Protein AF-A0A3D5GH79-F1 (afdb_monomer_lite)

Sequence (72 aa):
KGGVGKTTTTINLGASIAEQEKRVLIVDLDPQANATTGLGLSTQELQGSVYEVVLQRAAVSEVLRKTDVVNL

Secondary structure (DSSP, 8-state):
---SSHHHHHHHHHHHHHTTT---------TT-HHHHHTT--GGG-S--HHHHHTTSS-HHHH----SSTT-

pLDDT: mean 94.2, std 6.21, range [55.34, 98.56]

Structure (mmCIF, N/CA/C/O backbone):
data_AF-A0A3D5GH79-F1
#
_entry.id   AF-A0A3D5GH79-F1
#
loop_
_atom_site.group_PDB
_atom_site.id
_atom_site.type_symbol
_atom_site.label_atom_id
_atom_site.label_alt_id
_atom_site.label_comp_id
_atom_site.label_asym_id
_atom_site.label_entity_id
_atom_site.label_seq_id
_atom_site.pdbx_PDB_ins_code
_atom_site.Cartn_x
_atom_site.Cartn_y
_atom_site.Cartn_z
_atom_site.occupancy
_atom_site.B_iso_or_equiv
_atom_site.auth_seq_id
_atom_site.auth_comp_id
_atom_site.auth_asym_id
_atom_site.auth_atom_id
_atom_site.pdbx_PDB_model_num
ATOM 1 N N . LYS A 1 1 ? 11.971 16.190 -7.509 1.00 55.34 1 LYS A N 1
ATOM 2 C CA . LYS A 1 1 ? 12.762 16.289 -6.255 1.00 55.34 1 LYS A CA 1
ATOM 3 C C . LYS A 1 1 ? 12.424 15.069 -5.396 1.00 55.34 1 LYS A C 1
ATOM 5 O O . LYS A 1 1 ? 11.255 14.894 -5.064 1.00 55.34 1 LYS A O 1
ATOM 10 N N . GLY A 1 2 ? 13.379 14.165 -5.164 1.00 79.31 2 GLY A N 1
ATOM 11 C CA . GLY A 1 2 ? 13.175 13.008 -4.279 1.00 79.31 2 GLY A CA 1
ATOM 12 C C . GLY A 1 2 ? 13.043 13.450 -2.816 1.00 79.31 2 GLY A C 1
ATOM 13 O O . GLY A 1 2 ? 13.476 14.548 -2.480 1.00 79.31 2 GLY A O 1
ATOM 14 N N . GLY A 1 3 ? 12.414 12.632 -1.968 1.00 82.94 3 GLY A N 1
ATOM 15 C CA . GLY A 1 3 ? 12.451 12.828 -0.510 1.00 82.94 3 GLY A CA 1
ATOM 16 C C . GLY A 1 3 ? 11.544 13.911 0.093 1.00 82.94 3 GLY A C 1
ATOM 17 O O . GLY A 1 3 ? 11.761 14.305 1.227 1.00 82.94 3 GLY A O 1
ATOM 18 N N . VAL A 1 4 ? 10.509 14.389 -0.605 1.00 93.62 4 VAL A N 1
ATOM 19 C CA . VAL A 1 4 ? 9.579 15.418 -0.071 1.00 93.62 4 VAL A CA 1
ATOM 20 C C . VAL A 1 4 ? 8.455 14.862 0.828 1.00 93.62 4 VAL A C 1
ATOM 22 O O . VAL A 1 4 ? 7.428 15.506 0.995 1.00 93.62 4 VAL A O 1
ATOM 25 N N . GLY A 1 5 ? 8.601 13.642 1.355 1.00 93.69 5 GLY A N 1
ATOM 26 C CA . GLY A 1 5 ? 7.651 13.053 2.313 1.00 93.69 5 GLY A CA 1
ATOM 27 C C . GLY A 1 5 ? 6.392 12.393 1.735 1.00 93.69 5 GLY A C 1
ATOM 28 O O . GLY A 1 5 ? 5.576 11.922 2.510 1.00 93.69 5 GLY A O 1
ATOM 29 N N . LYS A 1 6 ? 6.230 12.294 0.405 1.00 95.56 6 LYS A N 1
ATOM 30 C CA . LYS A 1 6 ? 5.015 11.732 -0.239 1.00 95.56 6 LYS A CA 1
ATOM 31 C C . LYS A 1 6 ? 4.573 10.390 0.357 1.00 95.56 6 LYS A C 1
ATOM 33 O O . LYS A 1 6 ? 3.457 10.281 0.842 1.00 95.56 6 LYS A O 1
ATOM 38 N N . THR A 1 7 ? 5.465 9.400 0.357 1.00 96.38 7 THR A N 1
ATOM 39 C CA . THR A 1 7 ? 5.177 8.055 0.871 1.00 96.38 7 THR A CA 1
ATOM 40 C C . THR A 1 7 ? 4.840 8.080 2.357 1.00 96.38 7 THR A C 1
ATOM 42 O O . THR A 1 7 ? 3.847 7.491 2.769 1.00 96.38 7 THR A O 1
ATOM 45 N N . THR A 1 8 ? 5.623 8.814 3.151 1.00 96.50 8 THR A N 1
ATOM 46 C CA . THR A 1 8 ? 5.389 8.972 4.589 1.00 96.50 8 THR A CA 1
ATOM 47 C C . THR A 1 8 ? 4.013 9.571 4.859 1.00 96.50 8 THR A C 1
ATOM 49 O O . THR A 1 8 ? 3.283 9.058 5.702 1.00 96.50 8 THR A O 1
ATOM 52 N N . THR A 1 9 ? 3.630 10.616 4.124 1.00 97.44 9 THR A N 1
ATOM 53 C CA . THR A 1 9 ? 2.310 11.236 4.247 1.00 97.44 9 THR A CA 1
ATOM 54 C C . THR A 1 9 ? 1.208 10.268 3.838 1.00 97.44 9 THR A C 1
ATOM 56 O O . THR A 1 9 ? 0.240 10.136 4.572 1.00 97.44 9 THR A O 1
ATOM 59 N N . THR A 1 10 ? 1.348 9.562 2.711 1.00 97.88 10 THR A N 1
ATOM 60 C CA . THR A 1 10 ? 0.337 8.607 2.233 1.00 97.88 10 THR A CA 1
ATOM 61 C C . THR A 1 10 ? 0.085 7.482 3.234 1.00 97.88 10 THR A C 1
ATOM 63 O O . THR A 1 10 ? -1.074 7.221 3.546 1.00 97.88 10 THR A O 1
ATOM 66 N N . ILE A 1 11 ? 1.141 6.854 3.765 1.00 97.62 11 ILE A N 1
ATOM 67 C CA . ILE A 1 11 ? 1.011 5.769 4.749 1.00 97.62 11 ILE A CA 1
ATOM 68 C C . ILE A 1 11 ? 0.322 6.277 6.016 1.00 97.62 11 ILE A C 1
ATOM 70 O O . ILE A 1 11 ? -0.696 5.724 6.421 1.00 97.62 11 ILE A O 1
ATOM 74 N N . ASN A 1 12 ? 0.849 7.345 6.624 1.00 97.75 12 ASN A N 1
ATOM 75 C CA . ASN A 1 12 ? 0.335 7.819 7.909 1.00 97.75 12 ASN A CA 1
ATOM 76 C C . ASN A 1 12 ? -1.082 8.383 7.784 1.00 97.75 12 ASN A C 1
ATOM 78 O O . ASN A 1 12 ? -1.923 8.099 8.626 1.00 97.75 12 ASN A O 1
ATOM 82 N N . LEU A 1 13 ? -1.381 9.123 6.712 1.00 98.44 13 LEU A N 1
ATOM 83 C CA . LEU A 1 13 ? -2.736 9.612 6.466 1.00 98.44 13 LEU A CA 1
ATOM 84 C C . LEU A 1 13 ? -3.715 8.452 6.257 1.00 98.44 13 LEU A C 1
ATOM 86 O O . LEU A 1 13 ? -4.813 8.481 6.804 1.00 98.44 13 LEU A O 1
ATOM 90 N N . GLY A 1 14 ? -3.319 7.429 5.493 1.00 98.31 14 GLY A N 1
ATOM 91 C CA . GLY A 1 14 ? -4.131 6.232 5.294 1.00 98.31 14 GLY A CA 1
ATOM 92 C C . GLY A 1 14 ? -4.417 5.507 6.608 1.00 98.31 14 GLY A C 1
ATOM 93 O O . GLY A 1 14 ? -5.576 5.224 6.900 1.00 98.31 14 GLY A O 1
ATOM 94 N N . ALA A 1 15 ? -3.390 5.291 7.433 1.00 97.94 15 ALA A N 1
ATOM 95 C CA . ALA A 1 15 ? -3.532 4.686 8.755 1.00 97.94 15 ALA A CA 1
ATOM 96 C C . ALA A 1 15 ? -4.453 5.508 9.674 1.00 97.94 15 ALA A C 1
ATOM 98 O O . ALA A 1 15 ? -5.394 4.959 10.237 1.00 97.94 15 ALA A O 1
ATOM 99 N N . SER A 1 16 ? -4.277 6.833 9.748 1.00 98.38 16 SER A N 1
ATOM 100 C CA . SER A 1 16 ? -5.141 7.702 10.563 1.00 98.38 16 SER A CA 1
ATOM 101 C C . SER A 1 16 ? -6.601 7.733 10.095 1.00 98.38 16 SER A C 1
ATOM 103 O O . SER A 1 16 ? -7.499 7.967 10.901 1.00 98.38 16 SER A O 1
ATOM 105 N N . ILE A 1 17 ? -6.870 7.518 8.802 1.00 98.56 17 ILE A N 1
ATOM 106 C CA . ILE A 1 17 ? -8.241 7.363 8.288 1.00 98.56 17 ILE A CA 1
ATOM 107 C C . ILE A 1 17 ? -8.789 5.969 8.644 1.00 98.56 17 ILE A C 1
ATOM 109 O O . ILE A 1 17 ? -9.957 5.852 9.017 1.00 98.56 17 ILE A O 1
ATOM 113 N N . ALA A 1 18 ? -7.958 4.927 8.574 1.00 98.31 18 ALA A N 1
ATOM 114 C CA . ALA A 1 18 ? -8.327 3.558 8.933 1.00 98.31 18 ALA A CA 1
ATOM 115 C C . ALA A 1 18 ? -8.682 3.406 10.426 1.00 98.31 18 ALA A C 1
A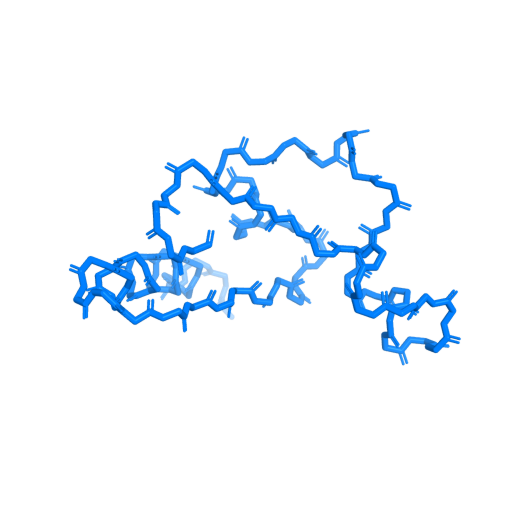TOM 117 O O . ALA A 1 18 ? -9.660 2.732 10.764 1.00 98.31 18 ALA A O 1
ATOM 118 N N . GLU A 1 19 ? -7.962 4.116 11.302 1.00 97.69 19 GLU A N 1
ATOM 119 C CA . GLU A 1 19 ? -8.245 4.237 12.742 1.00 97.69 19 GLU A CA 1
ATOM 120 C C . GLU A 1 19 ? -9.615 4.869 13.036 1.00 97.69 19 GLU A C 1
ATOM 122 O O . GLU A 1 19 ? -10.214 4.595 14.072 1.00 97.69 19 GLU A O 1
ATOM 127 N N . GLN A 1 20 ? -10.162 5.659 12.107 1.00 98.12 20 GLN A N 1
ATOM 128 C CA . GLN A 1 20 ? -11.522 6.214 12.185 1.00 98.12 20 GLN A CA 1
ATOM 129 C C . GLN A 1 20 ? -12.585 5.254 11.619 1.00 98.12 20 GLN A C 1
ATOM 131 O O . GLN A 1 20 ? -13.636 5.686 11.133 1.00 98.12 20 GLN A O 1
ATOM 136 N N . GLU A 1 21 ? -12.291 3.952 11.632 1.00 97.69 21 GLU A N 1
ATOM 137 C CA . GLU A 1 21 ? -13.147 2.861 11.151 1.00 97.69 21 GLU A CA 1
ATOM 138 C C . GLU A 1 21 ? -13.534 2.972 9.665 1.00 97.69 21 GLU A C 1
ATOM 140 O O . GLU A 1 21 ? -14.540 2.418 9.209 1.00 97.69 21 GLU A O 1
ATOM 145 N N . LYS A 1 22 ? -12.747 3.706 8.872 1.00 98.44 22 LYS A N 1
ATOM 146 C CA . LYS A 1 22 ? -12.955 3.811 7.425 1.00 98.44 22 LYS A CA 1
ATOM 147 C C . LYS A 1 22 ? -12.125 2.766 6.708 1.00 98.44 22 LYS A C 1
ATOM 149 O O . LYS A 1 22 ? -10.959 2.574 7.010 1.00 98.44 22 LYS A O 1
ATOM 154 N N . ARG A 1 23 ? -12.714 2.128 5.698 1.00 98.19 23 ARG A N 1
ATOM 155 C CA . ARG A 1 23 ? -11.967 1.243 4.801 1.00 98.19 23 ARG A CA 1
ATOM 156 C C . ARG A 1 23 ? -11.092 2.076 3.873 1.00 98.19 23 ARG A C 1
ATOM 158 O O . ARG A 1 23 ? -11.614 2.898 3.120 1.00 98.19 23 ARG A O 1
ATOM 165 N N . VAL A 1 24 ? -9.791 1.831 3.911 1.00 98.44 24 VAL A N 1
ATOM 166 C CA . VAL A 1 24 ? -8.781 2.521 3.110 1.00 98.44 24 VAL A CA 1
ATOM 167 C C . VAL A 1 24 ? -8.118 1.520 2.168 1.00 98.44 24 VAL A C 1
ATOM 169 O O . VAL A 1 24 ? -8.046 0.332 2.453 1.00 98.44 24 VAL A O 1
ATOM 172 N N . LEU A 1 25 ? -7.676 2.004 1.009 1.00 97.94 25 LEU A N 1
ATOM 173 C CA . LEU A 1 25 ? -6.816 1.268 0.091 1.00 97.94 25 LEU A CA 1
ATOM 174 C C . LEU A 1 25 ? -5.673 2.197 -0.311 1.00 97.94 25 LEU A C 1
ATOM 176 O O . LEU A 1 25 ? -5.918 3.260 -0.886 1.00 97.94 25 LEU A O 1
ATOM 180 N N . ILE A 1 26 ? -4.436 1.794 -0.030 1.00 97.88 26 ILE A N 1
ATOM 181 C CA . ILE A 1 26 ? -3.253 2.469 -0.568 1.00 97.88 26 ILE A CA 1
ATOM 182 C C . ILE A 1 26 ? -2.872 1.809 -1.890 1.00 97.88 26 ILE A C 1
ATOM 184 O O . ILE A 1 26 ? -2.758 0.591 -1.987 1.00 97.88 26 ILE A O 1
ATOM 188 N N . VAL A 1 27 ? -2.666 2.637 -2.914 1.00 97.06 27 VAL A N 1
ATOM 189 C CA . VAL A 1 27 ? -2.225 2.201 -4.240 1.00 97.06 27 VAL A CA 1
ATOM 190 C C . VAL A 1 27 ? -0.810 2.724 -4.474 1.00 97.06 27 VAL A C 1
ATOM 192 O O . VAL A 1 27 ? -0.607 3.930 -4.619 1.00 97.06 27 VAL A O 1
ATOM 195 N N . ASP A 1 28 ? 0.167 1.819 -4.491 1.00 95.88 28 ASP A N 1
ATOM 196 C CA . ASP A 1 28 ? 1.579 2.150 -4.696 1.00 95.88 28 ASP A CA 1
ATOM 197 C C . ASP A 1 28 ? 1.939 2.100 -6.185 1.00 95.88 28 ASP A C 1
ATOM 199 O O . ASP A 1 28 ? 2.113 1.030 -6.762 1.00 95.88 28 ASP A O 1
ATOM 203 N N . LEU A 1 29 ? 2.006 3.271 -6.819 1.00 94.56 29 LEU A N 1
ATOM 204 C CA . LEU A 1 29 ? 2.359 3.425 -8.237 1.00 94.56 29 LEU A CA 1
ATOM 205 C C . LEU A 1 29 ? 3.852 3.729 -8.450 1.00 94.56 29 LEU A C 1
ATOM 207 O O . LEU A 1 29 ? 4.255 4.046 -9.570 1.00 94.56 29 LEU A O 1
ATOM 211 N N . ASP A 1 30 ? 4.673 3.685 -7.398 1.00 92.12 30 ASP A N 1
ATOM 212 C CA . ASP A 1 30 ? 6.117 3.888 -7.503 1.00 92.12 30 ASP A CA 1
ATOM 213 C C . ASP A 1 30 ? 6.818 2.532 -7.719 1.00 92.12 30 ASP A C 1
ATOM 215 O O . ASP A 1 30 ? 6.683 1.646 -6.873 1.00 92.12 30 ASP A O 1
ATOM 219 N N . PRO A 1 31 ? 7.610 2.340 -8.795 1.00 89.44 31 PRO A N 1
ATOM 220 C CA . PRO A 1 31 ? 8.367 1.105 -9.017 1.00 89.44 31 PRO A CA 1
ATOM 221 C C . PRO A 1 31 ? 9.307 0.712 -7.868 1.00 89.44 31 PRO A C 1
ATOM 223 O O . PRO A 1 31 ? 9.716 -0.442 -7.788 1.00 89.44 31 PRO A O 1
ATOM 226 N N . GLN A 1 32 ? 9.680 1.654 -6.994 1.00 92.00 32 GLN A N 1
ATOM 227 C CA . GLN A 1 32 ? 10.487 1.368 -5.803 1.00 92.00 32 GLN A CA 1
ATOM 228 C C . GLN A 1 32 ? 9.686 0.737 -4.656 1.00 92.00 32 GLN A C 1
ATOM 230 O O . GLN A 1 32 ? 10.281 0.318 -3.667 1.00 92.00 32 GLN A O 1
ATOM 235 N N . ALA A 1 33 ? 8.355 0.671 -4.767 1.00 94.38 33 ALA A N 1
ATOM 236 C CA . ALA A 1 33 ? 7.467 0.030 -3.799 1.00 94.38 33 ALA A CA 1
ATOM 237 C C . ALA A 1 33 ? 7.649 0.542 -2.351 1.00 94.38 33 ALA A C 1
ATOM 239 O O . ALA A 1 33 ? 7.554 -0.212 -1.375 1.00 94.38 33 ALA A O 1
ATOM 240 N N . ASN A 1 34 ? 7.954 1.836 -2.195 1.00 95.62 34 ASN A N 1
ATOM 241 C CA . ASN A 1 34 ? 8.236 2.436 -0.889 1.00 95.62 34 ASN A CA 1
ATOM 242 C C . ASN A 1 34 ? 7.002 2.437 0.027 1.00 95.62 34 ASN A C 1
ATOM 244 O O . ASN A 1 34 ? 7.153 2.358 1.243 1.00 95.62 34 ASN A O 1
ATOM 248 N N . ALA A 1 35 ? 5.785 2.559 -0.523 1.00 96.56 35 ALA A N 1
ATOM 249 C CA . ALA A 1 35 ? 4.579 2.522 0.306 1.00 96.56 35 ALA A CA 1
ATOM 250 C C . ALA A 1 35 ? 4.290 1.091 0.767 1.00 96.56 35 ALA A C 1
ATOM 252 O O . ALA A 1 35 ? 4.006 0.856 1.936 1.00 96.56 35 ALA A O 1
ATOM 253 N N . THR A 1 36 ? 4.447 0.142 -0.152 1.00 96.00 36 THR A N 1
ATOM 254 C CA . THR A 1 36 ? 4.271 -1.295 0.076 1.00 96.00 36 THR A CA 1
ATOM 255 C C . THR A 1 36 ? 5.199 -1.810 1.177 1.00 96.00 36 THR A C 1
ATOM 257 O O . THR A 1 36 ? 4.743 -2.388 2.160 1.00 96.00 36 THR A O 1
ATOM 260 N N . THR A 1 37 ? 6.499 -1.531 1.057 1.00 95.69 37 THR A N 1
ATOM 261 C CA . THR A 1 37 ? 7.497 -1.917 2.068 1.00 95.69 37 THR A CA 1
ATOM 262 C C . THR A 1 37 ? 7.333 -1.136 3.371 1.00 95.69 37 THR A C 1
ATOM 264 O O . THR A 1 37 ? 7.492 -1.703 4.449 1.00 95.69 37 THR A O 1
ATOM 267 N N . GLY A 1 38 ? 6.944 0.142 3.302 1.00 95.62 38 GLY A N 1
ATOM 268 C CA . GLY A 1 38 ? 6.634 0.954 4.481 1.00 95.62 38 GLY A CA 1
ATOM 269 C C . GLY A 1 38 ? 5.420 0.466 5.285 1.00 95.62 38 GLY A C 1
ATOM 270 O O . GLY A 1 38 ? 5.317 0.791 6.464 1.00 95.62 38 GLY A O 1
ATOM 271 N N . LEU A 1 39 ? 4.536 -0.332 4.677 1.00 95.81 39 LEU A N 1
ATOM 272 C CA . LEU A 1 39 ? 3.418 -1.024 5.334 1.00 95.81 39 LEU A CA 1
ATOM 273 C C . LEU A 1 39 ? 3.789 -2.432 5.836 1.00 95.81 39 LEU A C 1
ATOM 275 O O . LEU A 1 39 ? 2.912 -3.178 6.260 1.00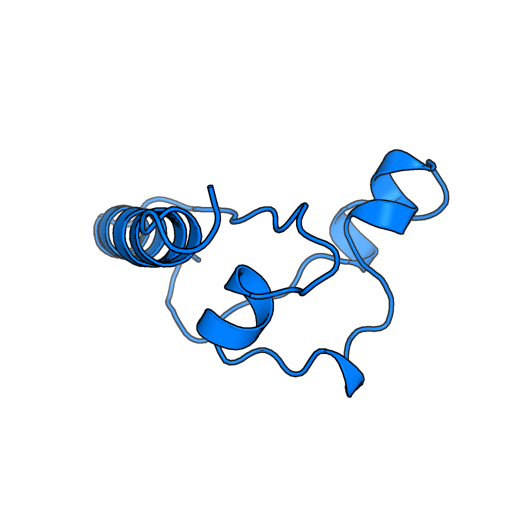 95.81 39 LEU A O 1
ATOM 279 N N . GLY A 1 40 ? 5.069 -2.811 5.779 1.00 94.44 40 GLY A N 1
ATOM 280 C CA . GLY A 1 40 ? 5.559 -4.109 6.251 1.00 94.44 40 GLY A CA 1
ATOM 281 C C . GLY A 1 40 ? 5.400 -5.261 5.255 1.00 94.44 40 GLY A C 1
ATOM 282 O O . GLY A 1 40 ? 5.735 -6.394 5.587 1.00 94.44 40 GLY A O 1
ATOM 283 N N . LEU A 1 41 ? 4.931 -5.002 4.029 1.00 94.06 41 LEU A N 1
ATOM 284 C CA . LEU A 1 41 ? 4.762 -6.044 3.015 1.00 94.06 41 LEU A CA 1
ATOM 285 C C . LEU A 1 41 ? 6.084 -6.335 2.290 1.00 94.06 41 LEU A C 1
ATOM 2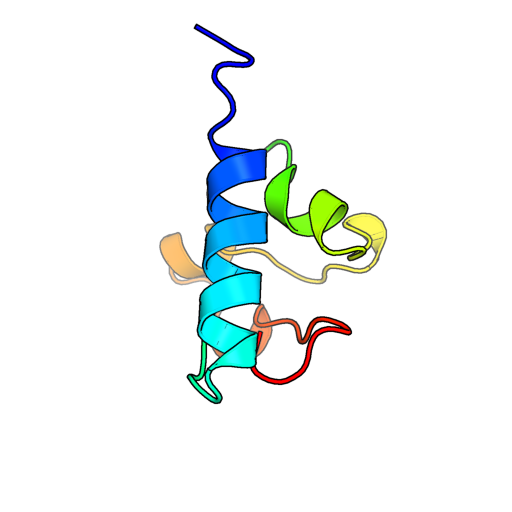87 O O . LEU A 1 41 ? 6.750 -5.429 1.782 1.00 94.06 41 LEU A O 1
ATOM 291 N N . SER A 1 42 ? 6.436 -7.619 2.188 1.00 91.06 42 SER A N 1
ATOM 292 C CA . SER A 1 42 ? 7.594 -8.076 1.417 1.00 91.06 42 SER A CA 1
ATOM 293 C C . SER A 1 42 ? 7.280 -8.092 -0.076 1.00 91.06 42 SER A C 1
ATOM 295 O O . SER A 1 42 ? 6.392 -8.814 -0.525 1.00 91.06 42 SER A O 1
ATOM 297 N N . THR A 1 43 ? 8.052 -7.351 -0.874 1.00 86.56 43 THR A N 1
ATOM 298 C CA . THR A 1 43 ? 7.910 -7.333 -2.341 1.00 86.56 43 THR A 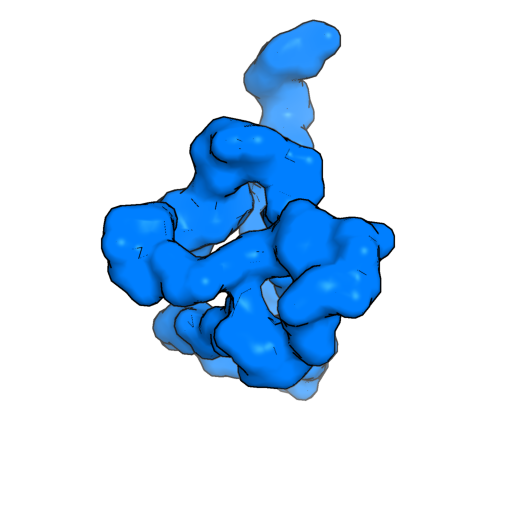CA 1
ATOM 299 C C . THR A 1 43 ? 8.271 -8.663 -2.995 1.00 86.56 43 THR A C 1
ATOM 301 O O . THR A 1 43 ? 7.772 -8.966 -4.074 1.00 86.56 43 THR A O 1
ATOM 304 N N . GLN A 1 44 ? 9.094 -9.483 -2.338 1.00 85.81 44 GLN A N 1
ATOM 305 C CA . GLN A 1 44 ? 9.496 -10.807 -2.828 1.00 85.81 44 GLN A CA 1
ATOM 306 C C . GLN A 1 44 ? 8.348 -11.822 -2.756 1.00 85.81 44 GLN A C 1
ATOM 308 O O . GLN A 1 44 ? 8.329 -12.795 -3.503 1.00 85.81 44 GLN A O 1
ATOM 313 N N . GLU A 1 45 ? 7.379 -11.582 -1.874 1.00 82.06 45 GLU A N 1
ATOM 314 C CA . GLU A 1 45 ? 6.198 -12.427 -1.673 1.00 82.06 45 GLU A CA 1
ATOM 315 C C . GLU A 1 45 ? 4.996 -11.942 -2.505 1.00 82.06 45 GLU A C 1
ATOM 317 O O . GLU A 1 45 ? 3.899 -12.513 -2.445 1.00 82.06 45 GLU A O 1
ATOM 322 N N . LEU A 1 46 ? 5.172 -10.869 -3.289 1.00 84.50 46 LEU A N 1
ATOM 323 C CA . LEU A 1 46 ? 4.133 -10.336 -4.161 1.00 84.50 46 LEU A CA 1
ATOM 324 C C . LEU A 1 46 ? 4.068 -11.122 -5.469 1.00 84.50 46 LEU A C 1
ATOM 326 O O . LEU A 1 46 ? 5.037 -11.228 -6.210 1.00 84.50 46 LEU A O 1
ATOM 330 N N . GLN A 1 47 ? 2.882 -11.649 -5.764 1.00 84.31 47 GLN A N 1
ATOM 331 C CA . GLN A 1 47 ? 2.596 -12.407 -6.991 1.00 84.31 47 GLN A CA 1
ATOM 332 C C . GLN A 1 47 ? 2.163 -11.503 -8.159 1.00 84.31 47 GLN A C 1
ATOM 334 O O . GLN A 1 47 ? 1.913 -11.984 -9.258 1.00 84.31 47 GLN A O 1
ATOM 339 N N . GLY A 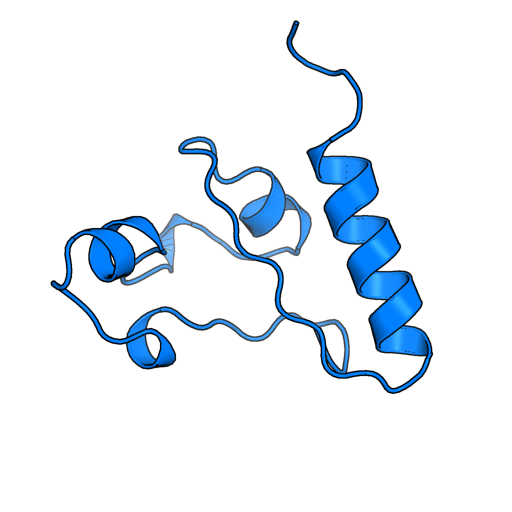1 48 ? 2.060 -10.196 -7.918 1.00 91.06 48 GLY A N 1
ATOM 340 C CA . GLY A 1 48 ? 1.650 -9.182 -8.881 1.00 91.06 48 GLY A CA 1
ATOM 341 C C . GLY A 1 48 ? 1.535 -7.819 -8.204 1.00 91.06 48 GLY A C 1
ATOM 342 O O . GLY A 1 48 ? 1.584 -7.721 -6.975 1.00 91.06 48 GLY A O 1
ATOM 343 N N . SER A 1 49 ? 1.389 -6.768 -9.000 1.00 94.31 49 SER A N 1
ATOM 344 C CA . SER A 1 49 ? 1.314 -5.387 -8.538 1.00 94.31 49 SER A CA 1
ATOM 345 C C . SER A 1 49 ? 0.215 -4.613 -9.271 1.00 94.31 49 SER A C 1
ATOM 347 O O . SER A 1 49 ? -0.456 -5.114 -10.177 1.00 94.31 49 SER A O 1
ATOM 349 N N . VAL A 1 50 ? 0.034 -3.344 -8.907 1.00 95.62 50 VAL A N 1
ATOM 350 C CA . VAL A 1 50 ? -0.868 -2.444 -9.640 1.00 95.62 50 VAL A CA 1
ATOM 351 C C . VAL A 1 50 ? -0.469 -2.289 -11.115 1.00 95.62 50 VAL A C 1
ATOM 353 O O . VAL A 1 50 ? -1.320 -1.989 -11.949 1.00 95.62 50 VAL A O 1
ATOM 356 N N . TYR A 1 51 ? 0.798 -2.536 -11.461 1.00 94.88 51 TYR A N 1
ATOM 357 C CA . TYR A 1 51 ? 1.277 -2.480 -12.838 1.00 94.88 51 TYR A CA 1
ATOM 358 C C . TYR A 1 51 ? 0.515 -3.455 -13.747 1.00 94.88 51 TYR A C 1
ATOM 360 O O . TYR A 1 51 ? 0.009 -3.062 -14.798 1.00 94.88 51 TYR A O 1
ATOM 368 N N . GLU A 1 52 ? 0.349 -4.706 -13.317 1.00 95.50 52 GLU A N 1
ATOM 369 C CA . GLU A 1 52 ? -0.374 -5.746 -14.052 1.00 95.50 52 GLU A CA 1
ATOM 370 C C . GLU A 1 52 ? -1.855 -5.392 -14.220 1.00 95.50 52 GLU A C 1
ATOM 372 O O . GLU A 1 52 ? -2.433 -5.645 -15.279 1.00 95.50 52 GLU A O 1
ATOM 377 N N . VAL A 1 53 ? -2.455 -4.748 -13.215 1.00 96.38 53 VAL A N 1
ATOM 378 C CA . VAL A 1 53 ? -3.843 -4.268 -13.272 1.00 96.38 53 VAL A CA 1
ATOM 379 C C . VAL A 1 53 ? -4.001 -3.151 -14.298 1.00 96.38 53 VAL A C 1
ATOM 381 O O . VAL A 1 53 ? -4.918 -3.191 -15.117 1.00 96.38 53 VAL A O 1
ATOM 384 N N . VAL A 1 54 ? -3.095 -2.169 -14.300 1.00 96.50 54 VAL A N 1
ATOM 385 C CA . VAL A 1 54 ? -3.115 -1.058 -15.268 1.00 96.50 54 VAL A CA 1
ATOM 386 C C . VAL A 1 54 ? -2.949 -1.573 -16.699 1.00 96.50 54 VAL A C 1
ATOM 388 O O . VAL A 1 54 ? -3.585 -1.059 -17.617 1.00 96.50 54 VAL A O 1
ATOM 391 N N . LEU A 1 55 ? -2.152 -2.627 -16.889 1.00 97.00 55 LEU A N 1
ATOM 392 C CA . LEU A 1 55 ? -2.000 -3.309 -18.176 1.00 97.00 55 LEU A CA 1
ATOM 393 C C . LEU A 1 55 ? -3.153 -4.263 -18.527 1.00 97.00 55 LEU A C 1
ATOM 395 O O . LEU A 1 55 ? -3.086 -4.910 -19.571 1.00 97.00 55 LEU A O 1
ATOM 399 N N . GLN A 1 56 ? -4.186 -4.366 -17.684 1.00 97.12 56 GLN A N 1
ATOM 400 C CA . GLN A 1 56 ? -5.328 -5.274 -17.853 1.00 97.12 56 GLN A CA 1
ATOM 401 C C . GLN A 1 56 ? -4.920 -6.754 -17.947 1.00 97.12 56 GLN A C 1
ATOM 403 O O . GLN A 1 56 ? -5.551 -7.549 -18.640 1.00 97.12 56 GLN A O 1
ATOM 408 N N . ARG A 1 57 ? -3.842 -7.124 -17.249 1.00 97.31 57 ARG A N 1
ATOM 409 C CA . ARG A 1 57 ? -3.310 -8.495 -17.177 1.00 97.31 57 ARG A CA 1
ATOM 410 C C . ARG A 1 57 ? -3.692 -9.220 -15.888 1.00 97.31 57 ARG A C 1
ATOM 412 O O . ARG A 1 57 ? -3.515 -10.429 -15.820 1.00 97.31 57 ARG A O 1
ATOM 419 N N . ALA A 1 58 ? -4.197 -8.488 -14.899 1.00 96.50 58 ALA A N 1
ATOM 420 C CA . ALA A 1 58 ? -4.710 -9.014 -13.641 1.00 96.50 58 ALA A CA 1
ATOM 421 C C . ALA A 1 58 ? -5.915 -8.184 -13.173 1.00 96.50 58 ALA A C 1
ATOM 423 O O . ALA A 1 58 ? -6.006 -6.981 -13.433 1.00 96.50 58 ALA A O 1
ATOM 424 N N . ALA A 1 59 ? -6.833 -8.814 -12.455 1.00 96.94 59 ALA A N 1
ATOM 425 C CA . ALA A 1 59 ? -7.878 -8.150 -11.700 1.00 96.94 59 ALA A CA 1
ATOM 426 C C . ALA A 1 59 ? -7.310 -7.542 -10.406 1.00 96.94 59 ALA A C 1
ATOM 428 O O . ALA A 1 59 ? -6.379 -8.065 -9.795 1.00 96.94 59 ALA A O 1
ATOM 429 N N . VAL A 1 60 ? -7.931 -6.460 -9.923 1.00 95.62 60 VAL A N 1
ATOM 430 C CA . VAL A 1 60 ? -7.545 -5.802 -8.657 1.00 95.62 60 VAL A CA 1
ATOM 431 C C . VAL A 1 60 ? -7.519 -6.795 -7.491 1.00 95.62 60 VAL A C 1
ATOM 433 O O . VAL A 1 60 ? -6.619 -6.746 -6.659 1.00 95.62 60 VAL A O 1
ATOM 436 N N . SER A 1 61 ? -8.480 -7.721 -7.443 1.00 95.31 61 SER A N 1
ATOM 437 C CA . SER A 1 61 ? -8.590 -8.731 -6.385 1.00 95.31 61 SER A CA 1
ATOM 438 C C . SER A 1 61 ? -7.407 -9.698 -6.317 1.00 95.31 61 SER A C 1
ATOM 440 O O . SER A 1 61 ? -7.182 -10.275 -5.260 1.00 95.31 61 SER A O 1
ATOM 442 N N . GLU A 1 62 ? -6.666 -9.884 -7.411 1.00 95.31 62 GLU A N 1
ATOM 443 C CA . GLU A 1 62 ? -5.514 -10.795 -7.473 1.00 95.31 62 GLU A CA 1
ATOM 444 C C . GLU A 1 62 ? -4.248 -10.168 -6.876 1.00 95.31 62 GLU A C 1
ATOM 446 O O . GLU A 1 62 ? -3.362 -10.873 -6.394 1.00 95.31 62 GLU A O 1
ATOM 451 N N . VAL A 1 63 ? -4.166 -8.834 -6.874 1.00 95.06 63 VAL A N 1
ATOM 452 C CA . VAL A 1 63 ? -2.991 -8.095 -6.384 1.00 95.06 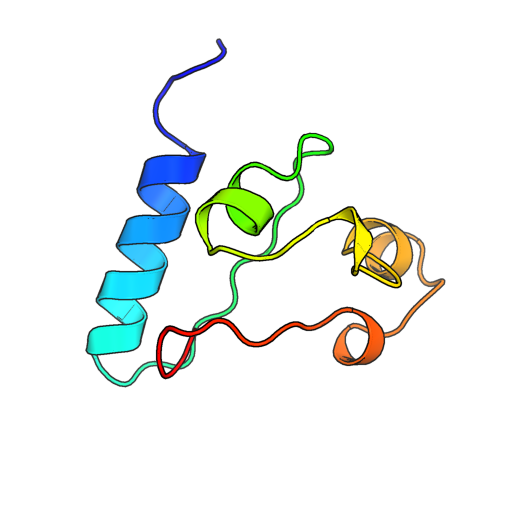63 VAL A CA 1
ATOM 453 C C . VAL A 1 63 ? -3.244 -7.374 -5.060 1.00 95.06 63 VAL A C 1
ATOM 455 O O . VAL A 1 63 ? -2.306 -6.862 -4.452 1.00 95.06 63 VAL A O 1
ATOM 458 N N . LEU A 1 64 ? -4.492 -7.350 -4.584 1.00 94.69 64 LEU A N 1
ATOM 459 C CA . LEU A 1 64 ? -4.859 -6.721 -3.320 1.00 94.69 64 LEU A CA 1
ATOM 460 C C . LEU A 1 64 ? -4.209 -7.456 -2.140 1.00 94.69 64 LEU A C 1
ATOM 462 O O . LEU A 1 64 ? -4.249 -8.684 -2.044 1.00 94.69 64 LEU A O 1
ATOM 466 N N . ARG A 1 65 ? -3.612 -6.697 -1.221 1.00 94.56 65 ARG A N 1
ATOM 467 C CA . ARG A 1 65 ? -2.963 -7.215 -0.014 1.00 94.56 65 ARG A CA 1
ATOM 468 C C . ARG A 1 65 ? -3.583 -6.567 1.211 1.00 94.56 65 ARG A C 1
ATOM 470 O O . ARG A 1 65 ? -3.878 -5.378 1.187 1.00 94.56 65 ARG A O 1
ATOM 477 N N . LYS A 1 66 ? -3.783 -7.362 2.261 1.00 94.75 66 LYS A N 1
ATOM 478 C CA . LYS A 1 66 ? -4.124 -6.838 3.584 1.00 94.75 66 LYS A CA 1
ATOM 479 C C . LYS A 1 66 ? -2.850 -6.393 4.277 1.00 94.75 66 LYS A C 1
ATOM 481 O O . LYS A 1 66 ? -1.825 -7.058 4.129 1.00 94.75 66 LYS A O 1
ATOM 486 N N . THR A 1 67 ? -2.946 -5.316 5.035 1.00 95.38 67 THR A N 1
ATOM 487 C CA . THR A 1 67 ? -1.896 -4.917 5.966 1.00 95.38 67 THR A CA 1
ATOM 488 C C . THR A 1 67 ? -2.204 -5.453 7.366 1.00 95.38 67 THR A C 1
ATOM 490 O O . THR A 1 67 ? -3.293 -5.979 7.618 1.00 95.38 67 THR A O 1
ATOM 493 N N . ASP A 1 68 ? -1.253 -5.303 8.288 1.00 94.12 68 ASP A N 1
ATOM 494 C CA . ASP A 1 68 ? -1.476 -5.581 9.713 1.00 94.12 68 ASP A CA 1
ATOM 495 C C . ASP A 1 68 ? -2.304 -4.481 10.407 1.00 94.12 68 ASP A C 1
ATOM 497 O O . ASP A 1 68 ? -2.708 -4.627 11.562 1.00 94.12 68 ASP A O 1
ATOM 501 N N . VAL A 1 69 ? -2.587 -3.374 9.711 1.00 95.44 69 VAL A N 1
ATOM 502 C CA . VAL A 1 69 ? -3.423 -2.283 10.211 1.00 95.44 69 VAL A CA 1
ATOM 503 C C . VAL A 1 69 ? -4.882 -2.580 9.862 1.00 95.44 69 VAL A C 1
ATOM 505 O O . VAL A 1 69 ? -5.257 -2.751 8.703 1.00 95.44 69 VAL A O 1
ATOM 508 N N . VAL A 1 70 ? -5.741 -2.635 10.881 1.00 96.62 70 VAL A N 1
ATOM 509 C CA . VAL A 1 70 ? -7.177 -2.878 10.688 1.00 96.62 70 VAL A CA 1
ATOM 510 C C . VAL A 1 70 ? -7.774 -1.789 9.788 1.00 96.62 70 VAL A C 1
ATOM 512 O O . VAL A 1 70 ? -7.537 -0.606 10.001 1.00 96.62 70 VAL A O 1
ATOM 515 N N . ASN A 1 71 ? -8.589 -2.199 8.811 1.00 97.00 71 ASN A N 1
ATOM 516 C CA . ASN A 1 71 ? -9.216 -1.353 7.783 1.00 97.00 71 ASN A CA 1
ATOM 517 C C . ASN A 1 71 ? -8.284 -0.748 6.712 1.00 97.00 71 ASN A C 1
ATOM 519 O O . ASN A 1 71 ? -8.784 0.039 5.901 1.00 97.00 71 ASN A O 1
ATOM 523 N N . LEU A 1 72 ? -7.002 -1.134 6.655 1.00 97.31 72 LEU A N 1
ATOM 524 C CA . LEU A 1 72 ? -6.022 -0.662 5.666 1.00 97.31 72 LEU A CA 1
ATOM 525 C C . LEU A 1 72 ? -5.445 -1.787 4.792 1.00 97.31 72 LEU A C 1
ATOM 527 O O . LEU A 1 72 ? -5.047 -2.851 5.327 1.00 97.31 72 LEU A O 1
#

Radius of gyration: 12.54 Å; chains: 1; bounding box: 26×29×31 Å

Foldseek 3Di:
DPDPCPLVCQLVVQLVVVVVVAQGDDADPDPVCSNCVVLVHDPVPFPDHVVCVVVVNDDPVNRDDDGPRHND